Protein AF-A0A147KC72-F1 (afdb_monomer_lite)

InterPro domains:
  IPR043717 Domain of unknown function DUF5658 [PF18902] (7-95)

Structure (mmCIF, N/CA/C/O backbone):
data_AF-A0A147KC72-F1
#
_entry.id   AF-A0A147KC72-F1
#
loop_
_atom_site.group_PDB
_atom_site.id
_atom_site.type_symbol
_atom_site.label_atom_id
_atom_site.label_alt_id
_atom_site.label_comp_id
_atom_site.label_asym_id
_atom_site.label_entity_id
_atom_site.label_seq_id
_atom_site.pdbx_PDB_ins_code
_atom_site.Cartn_x
_atom_site.Cartn_y
_atom_site.Cartn_z
_atom_site.occupancy
_atom_site.B_iso_or_equiv
_atom_site.auth_seq_id
_atom_site.auth_comp_id
_a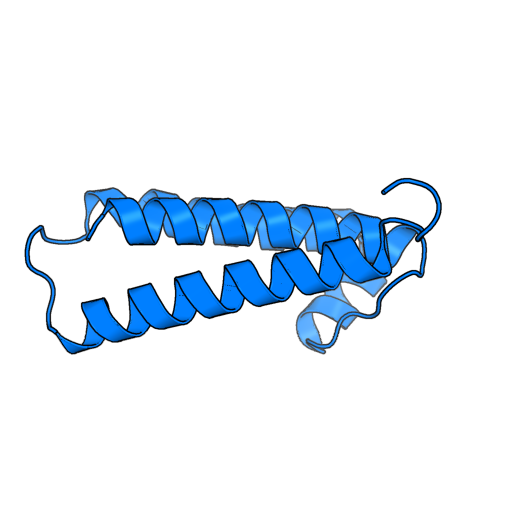tom_site.auth_asym_id
_atom_site.auth_atom_id
_atom_site.pdbx_PDB_model_num
ATOM 1 N N . MET A 1 1 ? -10.007 4.516 16.196 1.00 86.00 1 MET A N 1
ATOM 2 C CA . MET A 1 1 ? -9.159 3.541 15.460 1.00 86.00 1 MET A CA 1
ATOM 3 C C . MET A 1 1 ? -9.628 3.261 14.039 1.00 86.00 1 MET A C 1
ATOM 5 O O . MET A 1 1 ? -8.774 3.163 13.170 1.00 86.00 1 MET A O 1
ATOM 9 N N . LYS A 1 2 ? -10.938 3.189 13.768 1.00 89.94 2 LYS A N 1
ATOM 10 C CA . LYS A 1 2 ? -11.493 2.973 12.417 1.00 89.94 2 LYS A CA 1
ATOM 11 C C . LYS A 1 2 ? -10.897 3.886 11.338 1.00 89.94 2 LYS A C 1
ATOM 13 O O . LYS A 1 2 ? -10.465 3.386 10.310 1.00 89.94 2 LYS A O 1
ATOM 18 N N . GLY A 1 3 ? -10.753 5.186 11.617 1.00 92.44 3 GLY A N 1
ATOM 19 C CA . GLY A 1 3 ? -10.124 6.133 10.683 1.00 92.44 3 GLY A CA 1
ATOM 20 C C . GLY A 1 3 ? -8.697 5.755 10.262 1.00 92.44 3 GLY A C 1
ATOM 21 O O . GLY A 1 3 ? -8.345 5.924 9.104 1.00 92.44 3 GLY A O 1
ATOM 22 N N . CYS A 1 4 ? -7.900 5.157 11.156 1.00 93.88 4 CYS A N 1
ATOM 23 C CA . CYS A 1 4 ? -6.566 4.657 10.810 1.00 93.88 4 CYS A CA 1
ATOM 24 C C . CYS A 1 4 ? -6.645 3.521 9.781 1.00 93.88 4 CYS A C 1
ATOM 26 O O . CYS A 1 4 ? -5.902 3.532 8.812 1.00 93.88 4 CYS A O 1
ATOM 28 N N . PHE A 1 5 ? -7.589 2.589 9.931 1.00 93.88 5 PHE A N 1
ATOM 29 C CA . PHE A 1 5 ? -7.779 1.501 8.966 1.00 93.88 5 PHE A CA 1
ATOM 30 C C . PHE A 1 5 ? -8.375 1.974 7.636 1.00 93.88 5 PHE A C 1
ATOM 32 O O . PHE A 1 5 ? -7.993 1.454 6.592 1.00 93.88 5 PHE A O 1
ATOM 39 N N . VAL A 1 6 ? -9.236 2.998 7.650 1.00 96.19 6 VAL A N 1
ATOM 40 C CA . VAL A 1 6 ? -9.682 3.674 6.418 1.00 96.19 6 VAL A CA 1
ATOM 41 C C . VAL A 1 6 ? -8.488 4.284 5.683 1.00 96.19 6 VAL A C 1
ATOM 43 O O . VAL A 1 6 ? -8.342 4.072 4.482 1.00 96.19 6 VAL A O 1
ATOM 46 N N . LEU A 1 7 ? -7.598 4.980 6.402 1.00 96.50 7 LEU A N 1
AT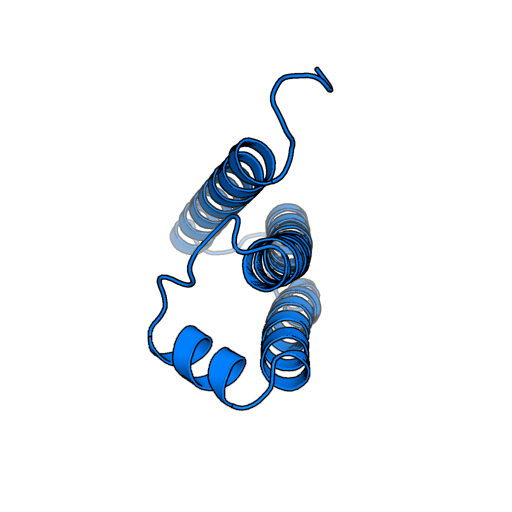OM 47 C CA . LEU A 1 7 ? -6.373 5.534 5.822 1.00 96.50 7 LEU A CA 1
ATOM 48 C C . LEU A 1 7 ? -5.438 4.440 5.298 1.00 96.50 7 LEU A C 1
ATOM 50 O O . LEU A 1 7 ? -4.913 4.594 4.206 1.00 96.50 7 LEU A O 1
ATOM 54 N N . ILE A 1 8 ? -5.266 3.323 6.014 1.00 96.75 8 ILE A N 1
ATOM 55 C CA . ILE A 1 8 ? -4.484 2.174 5.522 1.00 96.75 8 ILE A CA 1
ATOM 56 C C . ILE A 1 8 ? -5.075 1.640 4.215 1.00 96.75 8 ILE A C 1
ATOM 58 O O . ILE A 1 8 ? -4.330 1.435 3.265 1.00 96.75 8 ILE A O 1
ATOM 62 N N . GLY A 1 9 ? -6.395 1.441 4.143 1.00 96.38 9 GLY A N 1
ATOM 63 C CA . GLY A 1 9 ? -7.057 0.974 2.924 1.00 96.38 9 GLY A CA 1
ATOM 64 C C . GLY A 1 9 ? -6.878 1.944 1.754 1.00 96.38 9 GLY A C 1
ATOM 65 O O . GLY A 1 9 ? -6.554 1.518 0.650 1.00 96.38 9 GLY A O 1
ATOM 66 N N . GLY A 1 10 ? -7.012 3.250 2.003 1.00 96.94 10 GLY A N 1
ATOM 67 C CA . GLY A 1 10 ? -6.784 4.288 0.994 1.00 96.94 10 GLY A CA 1
ATOM 68 C C . GLY A 1 10 ? -5.324 4.389 0.541 1.00 96.94 10 GLY A C 1
ATOM 69 O O . GLY A 1 10 ? -5.060 4.503 -0.652 1.00 96.94 10 GLY A O 1
ATOM 70 N N . LEU A 1 11 ? -4.367 4.296 1.466 1.00 97.12 11 LEU A N 1
ATOM 71 C CA . LEU A 1 11 ? -2.943 4.296 1.128 1.00 97.12 11 LEU A CA 1
ATOM 72 C C . LEU A 1 11 ? -2.537 3.016 0.392 1.00 97.12 11 LEU A C 1
ATOM 74 O O . LEU A 1 11 ? -1.741 3.081 -0.532 1.00 97.12 11 LEU A O 1
ATOM 78 N N . ASN A 1 12 ? -3.102 1.863 0.756 1.00 96.69 12 ASN A N 1
ATOM 79 C CA . ASN A 1 12 ? -2.881 0.610 0.039 1.00 96.69 12 ASN A CA 1
ATOM 80 C C . ASN A 1 12 ? -3.455 0.655 -1.388 1.00 96.69 12 ASN A C 1
ATOM 82 O O . ASN A 1 12 ? -2.845 0.125 -2.313 1.00 96.69 12 ASN A O 1
ATOM 86 N N . LEU A 1 13 ? -4.594 1.327 -1.568 1.00 96.06 13 LEU A N 1
ATOM 87 C CA . LEU A 1 13 ? -5.175 1.574 -2.884 1.00 96.06 13 LEU A CA 1
ATOM 88 C C . LEU A 1 13 ? -4.254 2.457 -3.738 1.00 96.06 13 LEU A C 1
ATOM 90 O O . LEU A 1 13 ? -3.969 2.128 -4.889 1.00 96.06 13 LEU A O 1
ATOM 94 N N . LEU A 1 14 ? -3.763 3.558 -3.161 1.00 96.62 14 LEU A N 1
ATOM 95 C CA . LEU A 1 14 ? -2.822 4.464 -3.819 1.00 96.62 14 LEU A CA 1
ATOM 96 C C . LEU A 1 14 ? -1.506 3.758 -4.178 1.00 96.62 14 LEU A C 1
ATOM 98 O O . LEU A 1 14 ? -1.048 3.884 -5.310 1.00 96.62 14 LEU A O 1
ATOM 102 N N . ASP A 1 15 ? -0.942 2.978 -3.254 1.00 95.31 15 ASP A N 1
ATOM 103 C CA . ASP A 1 15 ? 0.231 2.125 -3.480 1.00 95.31 15 ASP A CA 1
ATOM 104 C C . ASP A 1 15 ? 0.046 1.228 -4.707 1.00 95.31 15 ASP A C 1
ATOM 106 O O . ASP A 1 15 ? 0.940 1.136 -5.546 1.00 95.31 15 ASP A O 1
ATOM 110 N N . GLY A 1 16 ? -1.129 0.612 -4.861 1.00 94.75 16 GLY A N 1
ATOM 111 C CA . GLY A 1 16 ? -1.424 -0.238 -6.009 1.00 94.75 16 GLY A CA 1
ATOM 112 C C . GLY A 1 16 ? -1.365 0.499 -7.343 1.00 94.75 16 GLY A C 1
ATOM 113 O O . GLY A 1 16 ? -0.731 0.008 -8.277 1.00 94.75 16 GLY A O 1
ATOM 114 N N . PHE A 1 17 ? -1.958 1.693 -7.419 1.00 95.50 17 PHE A N 1
ATOM 115 C CA . PHE A 1 17 ? -1.898 2.527 -8.622 1.00 95.50 17 PHE A CA 1
ATOM 116 C C . PHE A 1 17 ? -0.488 3.040 -8.908 1.00 95.50 17 PHE A C 1
ATOM 118 O O . PHE A 1 17 ? -0.028 2.943 -10.042 1.00 95.50 17 PHE A O 1
ATOM 125 N N . LEU A 1 18 ? 0.217 3.541 -7.891 1.00 95.69 18 LEU A N 1
ATOM 126 C CA . LEU A 1 18 ? 1.589 4.021 -8.044 1.00 95.69 18 LEU A CA 1
ATOM 127 C C . LEU A 1 18 ? 2.532 2.891 -8.461 1.00 95.69 18 LEU A C 1
ATOM 129 O O . LEU A 1 18 ? 3.372 3.091 -9.333 1.00 95.69 18 LEU A O 1
ATOM 133 N N . THR A 1 19 ? 2.366 1.693 -7.894 1.00 95.44 19 THR A N 1
ATOM 134 C CA . THR A 1 19 ? 3.169 0.537 -8.299 1.00 95.44 19 THR A CA 1
ATOM 135 C C . THR A 1 19 ? 2.897 0.182 -9.758 1.00 95.44 19 THR A C 1
ATOM 137 O O . THR A 1 19 ? 3.832 -0.027 -10.519 1.00 95.44 19 THR A O 1
ATOM 140 N N . PHE A 1 20 ? 1.625 0.141 -10.164 1.00 95.69 20 PHE A N 1
ATOM 141 C CA . PHE A 1 20 ? 1.243 -0.171 -11.540 1.00 95.69 20 PHE A CA 1
ATOM 142 C C . PHE A 1 20 ? 1.834 0.833 -12.541 1.00 95.69 20 PHE A C 1
ATOM 144 O O . PHE A 1 20 ? 2.499 0.423 -13.484 1.00 95.69 20 PHE A O 1
ATOM 151 N N . ILE A 1 21 ? 1.671 2.137 -12.290 1.00 94.88 21 ILE A N 1
ATOM 152 C CA . ILE A 1 21 ? 2.233 3.201 -13.139 1.00 94.88 21 ILE A CA 1
ATOM 153 C C . ILE A 1 21 ? 3.760 3.099 -13.190 1.00 94.88 21 ILE A C 1
ATOM 155 O O . ILE A 1 21 ? 4.346 3.088 -14.267 1.00 94.88 21 ILE A O 1
ATOM 159 N N . GLY A 1 22 ? 4.410 2.968 -12.032 1.00 94.56 22 GLY A N 1
ATOM 160 C CA . GLY A 1 22 ? 5.864 2.893 -11.973 1.00 94.56 22 GLY A CA 1
ATOM 161 C C . GLY A 1 22 ? 6.438 1.657 -12.672 1.00 94.56 22 GLY A C 1
ATOM 162 O O . GLY A 1 22 ? 7.544 1.735 -13.200 1.00 94.56 22 GLY A O 1
ATOM 163 N N . LEU A 1 23 ? 5.729 0.522 -12.665 1.00 95.62 23 LEU A N 1
ATOM 164 C CA . LEU A 1 23 ? 6.151 -0.685 -13.379 1.00 95.62 23 LEU A CA 1
ATOM 165 C C . LEU A 1 23 ? 5.962 -0.541 -14.894 1.00 95.62 23 LEU A C 1
ATOM 167 O O . LEU A 1 23 ? 6.872 -0.893 -15.640 1.00 95.62 23 LEU A O 1
ATOM 171 N N . GLU A 1 24 ? 4.829 0.001 -15.348 1.00 94.94 24 GLU A N 1
ATOM 172 C CA . GLU A 1 24 ? 4.557 0.242 -16.775 1.00 94.94 24 GLU A CA 1
ATOM 173 C C . GLU A 1 24 ? 5.573 1.225 -17.384 1.00 94.94 24 GLU A C 1
ATOM 175 O O . GLU A 1 24 ? 6.072 1.017 -18.490 1.00 94.94 24 GLU A O 1
ATOM 180 N N . GLU A 1 25 ? 5.961 2.256 -16.629 1.00 92.81 25 GLU A N 1
ATOM 181 C CA . GLU A 1 25 ? 6.968 3.244 -17.039 1.00 92.81 25 GLU A CA 1
ATOM 182 C C . GLU A 1 25 ? 8.418 2.793 -16.777 1.00 92.81 25 GLU A C 1
ATOM 184 O O . GLU A 1 25 ? 9.359 3.498 -17.129 1.00 92.81 25 GLU A O 1
ATOM 189 N N . ASN A 1 26 ? 8.627 1.604 -16.196 1.00 92.19 26 ASN A N 1
ATOM 190 C CA . ASN A 1 26 ? 9.939 1.076 -15.788 1.00 92.19 26 ASN A CA 1
ATOM 191 C C . ASN A 1 26 ? 10.712 1.980 -14.801 1.00 92.19 26 ASN A C 1
ATOM 193 O O . ASN A 1 26 ? 11.938 1.902 -14.704 1.00 92.19 26 ASN A O 1
ATOM 197 N N . HIS A 1 27 ? 10.010 2.824 -14.043 1.00 92.31 27 HIS A N 1
ATOM 198 C CA . HIS A 1 27 ? 10.584 3.684 -13.004 1.00 92.31 27 HIS A CA 1
ATOM 199 C C . HIS A 1 27 ? 10.896 2.925 -11.705 1.00 92.31 27 HIS A C 1
ATOM 201 O O . HIS A 1 27 ? 11.760 3.341 -10.935 1.00 92.31 27 HIS A O 1
ATOM 207 N N . ILE A 1 28 ? 10.207 1.809 -11.447 1.00 93.44 28 ILE A N 1
ATOM 208 C CA . ILE A 1 28 ? 10.388 0.989 -10.240 1.00 93.44 28 ILE A CA 1
ATOM 209 C C . ILE A 1 28 ? 10.423 -0.504 -10.588 1.00 93.44 28 ILE A C 1
ATOM 211 O O . ILE A 1 28 ? 10.104 -0.910 -11.702 1.00 93.44 28 ILE A O 1
ATOM 215 N N . THR A 1 29 ? 10.752 -1.344 -9.604 1.00 93.44 29 THR A N 1
ATOM 216 C CA . THR A 1 29 ? 10.623 -2.806 -9.709 1.00 93.44 29 THR A CA 1
ATOM 217 C C . THR A 1 29 ? 9.795 -3.358 -8.553 1.00 93.44 29 THR A C 1
ATOM 219 O O . THR A 1 29 ? 9.782 -2.786 -7.464 1.00 93.44 29 THR A O 1
ATOM 222 N N . GLU A 1 30 ? 9.090 -4.468 -8.784 1.00 94.00 30 GLU A N 1
ATOM 223 C CA . GLU A 1 30 ? 8.288 -5.128 -7.752 1.00 94.00 30 GLU A CA 1
ATOM 224 C C . GLU A 1 30 ? 9.188 -6.020 -6.890 1.00 94.00 30 GLU A C 1
ATOM 226 O O . GLU A 1 30 ? 9.801 -6.977 -7.377 1.00 94.00 30 GLU A O 1
ATOM 231 N N . ALA A 1 31 ? 9.280 -5.684 -5.603 1.00 92.31 31 ALA A N 1
ATOM 232 C CA . ALA A 1 31 ? 10.115 -6.395 -4.642 1.00 92.31 31 ALA A CA 1
ATOM 233 C C . ALA A 1 31 ? 9.463 -7.698 -4.159 1.00 92.31 31 ALA A C 1
ATOM 235 O O . ALA A 1 31 ? 10.167 -8.613 -3.735 1.00 92.31 31 ALA A O 1
ATOM 236 N N . ASN A 1 32 ? 8.131 -7.796 -4.212 1.00 93.75 32 ASN A N 1
ATOM 237 C CA . ASN A 1 32 ? 7.398 -8.995 -3.825 1.00 93.75 32 ASN A CA 1
ATOM 238 C C . ASN A 1 32 ? 7.438 -10.038 -4.963 1.00 93.75 32 ASN A C 1
ATOM 240 O O . ASN A 1 32 ? 6.792 -9.817 -5.989 1.00 93.75 32 ASN A O 1
ATOM 244 N N . PRO A 1 33 ? 8.112 -11.197 -4.794 1.00 95.44 33 PRO A N 1
ATOM 245 C CA . PRO A 1 33 ? 8.263 -12.184 -5.867 1.00 95.44 33 PRO A CA 1
ATOM 246 C C . PRO A 1 33 ? 6.927 -12.684 -6.428 1.00 95.44 33 PRO A C 1
ATOM 248 O O . PRO A 1 33 ? 6.773 -12.790 -7.638 1.00 95.44 33 PRO A O 1
ATOM 251 N N . LEU A 1 34 ? 5.929 -12.901 -5.563 1.00 96.50 34 LEU A N 1
ATOM 252 C CA . LEU A 1 34 ? 4.605 -13.366 -5.982 1.00 96.50 34 LEU A CA 1
ATOM 253 C C . LEU A 1 34 ? 3.890 -12.325 -6.849 1.00 96.50 34 LEU A C 1
ATOM 255 O O . LEU A 1 34 ? 3.280 -12.660 -7.861 1.00 96.50 34 LEU A O 1
ATOM 259 N N . MET A 1 35 ? 3.955 -11.055 -6.448 1.00 96.12 35 MET A N 1
ATOM 260 C CA . MET A 1 35 ? 3.313 -9.974 -7.197 1.00 96.12 35 MET A CA 1
ATOM 261 C C . MET A 1 35 ? 4.068 -9.667 -8.487 1.00 96.12 35 MET A C 1
ATOM 263 O O . MET A 1 35 ? 3.440 -9.357 -9.494 1.00 96.12 35 MET A O 1
ATOM 267 N N . LYS A 1 36 ? 5.394 -9.825 -8.483 1.00 96.62 36 LYS A N 1
ATOM 268 C CA . LYS A 1 36 ? 6.217 -9.745 -9.685 1.00 96.62 36 LYS A CA 1
ATOM 269 C C . LYS A 1 36 ? 5.800 -10.806 -10.702 1.00 96.62 36 LYS A C 1
ATOM 271 O O . LYS A 1 36 ? 5.529 -10.458 -11.845 1.00 96.62 36 LYS A O 1
ATOM 276 N N . ASP A 1 37 ? 5.683 -12.066 -10.289 1.00 97.00 37 ASP A N 1
ATOM 277 C CA . ASP A 1 37 ? 5.245 -13.152 -11.173 1.00 97.00 37 ASP A CA 1
ATOM 278 C C . ASP A 1 37 ? 3.821 -12.910 -11.698 1.00 97.00 37 ASP A C 1
ATOM 280 O O . ASP A 1 37 ? 3.545 -13.112 -12.882 1.00 97.00 37 ASP A O 1
ATOM 284 N N . LEU A 1 38 ? 2.926 -12.401 -10.843 1.00 97.19 38 LEU A N 1
ATOM 285 C CA . LEU A 1 38 ? 1.559 -12.050 -11.228 1.00 97.19 38 LEU A CA 1
ATOM 286 C C . LEU A 1 38 ? 1.516 -10.916 -12.262 1.00 97.19 38 LEU A C 1
ATOM 288 O O . LEU A 1 38 ? 0.755 -11.002 -13.224 1.00 97.19 38 LEU A O 1
ATOM 292 N N . TYR A 1 39 ? 2.337 -9.879 -12.082 1.00 96.88 39 TYR A N 1
ATOM 293 C CA . TYR A 1 39 ? 2.462 -8.766 -13.023 1.00 96.88 39 TYR A CA 1
ATOM 294 C C . TYR A 1 39 ? 3.000 -9.237 -14.376 1.00 96.88 39 TYR A C 1
ATOM 296 O O . TYR A 1 39 ? 2.425 -8.909 -15.411 1.00 96.88 39 TYR A O 1
ATOM 304 N N . MET A 1 40 ? 4.047 -10.069 -14.364 1.00 95.94 40 MET A N 1
ATOM 305 C CA . MET A 1 40 ? 4.628 -10.655 -15.576 1.00 95.94 40 MET A CA 1
ATOM 306 C C . MET A 1 40 ? 3.636 -11.557 -16.321 1.00 95.94 40 MET A C 1
ATOM 308 O O . MET A 1 40 ? 3.687 -11.637 -17.546 1.00 95.94 40 MET A O 1
ATOM 312 N N . PHE A 1 41 ? 2.734 -12.231 -15.602 1.00 97.19 41 PHE A N 1
ATOM 313 C CA . PHE A 1 41 ? 1.663 -13.018 -16.207 1.00 97.19 41 PHE A CA 1
ATOM 314 C C . PHE A 1 41 ? 0.567 -12.133 -16.817 1.00 97.19 41 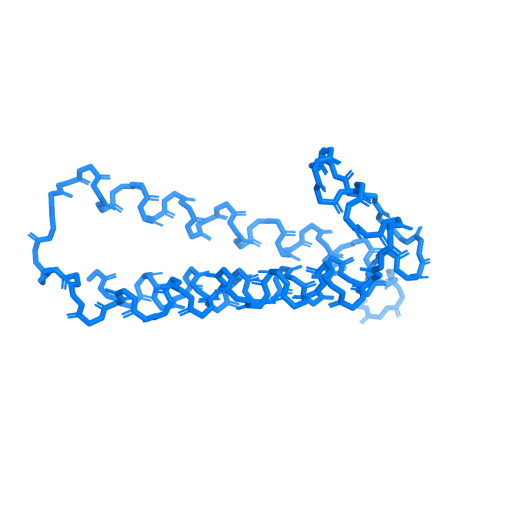PHE A C 1
ATOM 316 O O . PHE A 1 41 ? 0.172 -12.340 -17.965 1.00 97.19 41 PHE A O 1
ATOM 323 N N . ASN A 1 42 ? 0.046 -11.166 -16.055 1.00 96.94 42 ASN A N 1
ATOM 324 C CA . ASN A 1 42 ? -0.959 -10.221 -16.529 1.00 96.94 42 ASN A CA 1
ATOM 325 C C . ASN A 1 42 ? -0.997 -8.947 -15.647 1.00 96.94 42 ASN A C 1
ATOM 327 O O . ASN A 1 42 ? -1.457 -9.016 -14.500 1.00 96.94 42 ASN A O 1
ATOM 331 N N . PRO A 1 43 ? -0.621 -7.766 -16.179 1.00 95.31 43 PRO A N 1
ATOM 332 C CA . PRO A 1 43 ? -0.610 -6.511 -15.418 1.00 95.31 43 PRO A CA 1
ATOM 333 C C . PRO A 1 43 ? -1.978 -6.109 -14.843 1.00 95.31 43 PRO A C 1
ATOM 335 O O . PRO A 1 43 ? -2.066 -5.595 -13.725 1.00 95.31 43 PRO A O 1
ATOM 338 N N . LEU A 1 44 ? -3.073 -6.388 -15.562 1.00 95.50 44 LEU A N 1
ATOM 339 C CA . LEU A 1 44 ? -4.426 -6.090 -15.081 1.00 95.50 44 LEU A CA 1
ATOM 340 C C . LEU A 1 44 ? -4.836 -7.010 -13.929 1.00 95.50 44 LEU A C 1
ATOM 342 O O . LEU A 1 44 ? -5.511 -6.561 -13.006 1.00 95.50 44 LEU A O 1
ATOM 346 N N . LEU A 1 45 ? -4.415 -8.278 -13.945 1.00 95.88 45 LEU A N 1
ATOM 347 C CA . LEU A 1 45 ? -4.658 -9.207 -12.840 1.00 95.88 45 LEU A CA 1
ATOM 348 C C . LEU A 1 45 ? -3.878 -8.798 -11.586 1.00 95.88 45 LEU A C 1
ATOM 350 O O . LEU A 1 45 ? -4.421 -8.855 -10.483 1.00 95.88 45 LEU A O 1
ATOM 354 N N . PHE A 1 46 ? -2.636 -8.340 -11.752 1.00 96.75 46 PHE A N 1
ATOM 355 C CA . PHE A 1 46 ? -1.855 -7.739 -10.672 1.00 96.75 46 PHE A CA 1
ATOM 356 C C . PHE A 1 46 ? -2.592 -6.555 -10.036 1.00 96.75 46 PHE A C 1
ATOM 358 O O . PHE A 1 46 ? -2.773 -6.526 -8.814 1.00 96.75 46 PHE A O 1
ATOM 365 N N . LEU A 1 47 ? -3.079 -5.618 -10.857 1.00 95.81 47 LEU A N 1
ATOM 366 C CA . LEU A 1 47 ? -3.814 -4.456 -10.368 1.00 95.81 47 LEU A CA 1
ATOM 367 C C . LEU A 1 47 ? -5.117 -4.885 -9.684 1.00 95.81 47 LEU A C 1
ATOM 369 O O . LEU A 1 47 ? -5.370 -4.483 -8.553 1.00 95.81 47 LEU A O 1
ATOM 373 N N . ALA A 1 48 ? -5.907 -5.761 -10.309 1.00 96.75 48 ALA A N 1
ATOM 374 C CA . ALA A 1 48 ? -7.150 -6.279 -9.739 1.00 96.75 48 ALA A CA 1
ATOM 375 C C . ALA A 1 48 ? -6.929 -6.970 -8.382 1.00 96.75 48 ALA A C 1
ATOM 377 O O . ALA A 1 48 ? -7.724 -6.783 -7.457 1.00 96.75 48 ALA A O 1
ATOM 378 N N . CYS A 1 49 ? -5.833 -7.720 -8.231 1.00 96.38 49 CYS A N 1
ATOM 379 C CA . CYS A 1 49 ? -5.441 -8.336 -6.967 1.00 96.38 49 CYS A CA 1
ATOM 380 C C . CYS A 1 49 ? -5.159 -7.275 -5.892 1.00 96.38 49 CYS A C 1
ATOM 382 O O . CYS A 1 49 ? -5.749 -7.332 -4.810 1.00 96.38 49 CYS A O 1
ATOM 384 N N . LYS A 1 50 ? -4.340 -6.256 -6.200 1.00 94.94 50 LYS A N 1
ATOM 385 C CA . LYS A 1 50 ? -4.068 -5.145 -5.270 1.00 94.94 50 LYS A CA 1
ATOM 386 C C . LYS A 1 50 ? -5.349 -4.399 -4.879 1.00 94.94 50 LYS A C 1
ATOM 388 O O . LYS A 1 50 ? -5.596 -4.217 -3.690 1.00 94.94 50 LYS A O 1
ATOM 393 N N . LEU A 1 51 ? -6.200 -4.056 -5.849 1.00 95.50 51 LEU A N 1
ATOM 394 C CA . LEU A 1 51 ? -7.488 -3.395 -5.602 1.00 95.50 51 LEU A CA 1
ATOM 395 C C . LEU A 1 51 ? -8.386 -4.232 -4.684 1.00 95.50 51 LEU A C 1
ATOM 397 O O . LEU A 1 51 ? -8.986 -3.703 -3.750 1.00 95.50 51 LEU A O 1
ATOM 401 N N . THR A 1 52 ? -8.446 -5.545 -4.912 1.00 96.75 52 THR A N 1
ATOM 402 C CA . THR A 1 52 ? -9.227 -6.464 -4.076 1.00 96.75 52 THR A CA 1
ATOM 403 C C . THR A 1 52 ? -8.717 -6.471 -2.637 1.00 96.75 52 THR A C 1
ATOM 405 O O . THR A 1 52 ? -9.521 -6.400 -1.711 1.00 96.75 52 THR A O 1
ATOM 408 N N . LEU A 1 53 ? -7.398 -6.487 -2.420 1.00 93.88 53 LEU A N 1
ATOM 409 C CA . LEU A 1 53 ? -6.817 -6.399 -1.077 1.00 93.88 53 LEU A CA 1
ATOM 410 C C . LEU A 1 53 ? -7.182 -5.081 -0.382 1.00 93.88 53 LEU A C 1
ATOM 412 O O . LEU A 1 53 ? -7.590 -5.103 0.782 1.00 93.88 53 LEU A O 1
ATOM 416 N N . SER A 1 54 ? -7.121 -3.950 -1.091 1.00 94.94 54 SER A N 1
ATOM 417 C CA . SER A 1 54 ? -7.528 -2.650 -0.543 1.00 94.94 54 SER A CA 1
ATOM 418 C C . SER A 1 54 ? -9.009 -2.637 -0.156 1.00 94.94 54 SER A C 1
ATOM 420 O O . SER A 1 54 ? -9.368 -2.194 0.937 1.00 94.94 54 SER A O 1
ATOM 422 N N . LEU A 1 55 ? -9.875 -3.182 -1.016 1.00 94.94 55 LEU A N 1
ATOM 423 C CA . LEU A 1 55 ? -11.307 -3.317 -0.750 1.00 94.94 55 LEU A CA 1
ATOM 424 C C . LEU A 1 55 ? -11.586 -4.239 0.439 1.00 94.94 55 LEU A C 1
ATOM 426 O O . LEU A 1 55 ? -12.438 -3.909 1.260 1.00 94.94 55 LEU A O 1
ATOM 430 N N . CYS A 1 56 ? -10.845 -5.338 0.592 1.00 96.06 56 CYS A N 1
ATOM 431 C CA . CYS A 1 56 ? -10.936 -6.206 1.763 1.00 96.06 56 CYS A CA 1
ATOM 432 C C . CYS A 1 56 ? -10.596 -5.450 3.055 1.00 96.06 56 CYS A C 1
ATOM 434 O O . CYS A 1 56 ? -11.324 -5.580 4.039 1.00 96.06 56 CYS A O 1
ATOM 436 N N . ILE A 1 57 ? -9.545 -4.616 3.060 1.00 93.94 57 ILE A N 1
ATOM 437 C CA . ILE A 1 57 ? -9.196 -3.784 4.226 1.00 93.94 57 ILE A CA 1
ATOM 438 C C . ILE A 1 57 ? -10.337 -2.818 4.558 1.00 93.94 57 ILE A C 1
ATOM 440 O O . ILE A 1 57 ? -10.712 -2.683 5.721 1.00 93.94 57 ILE A O 1
ATOM 444 N N . LEU A 1 58 ? -10.921 -2.164 3.554 1.00 94.81 58 LEU A N 1
ATOM 445 C CA . LEU A 1 58 ? -12.039 -1.244 3.765 1.00 94.81 58 LEU A CA 1
ATOM 446 C C . LEU A 1 58 ? -13.302 -1.974 4.245 1.00 94.81 58 LEU A C 1
ATOM 448 O O . LEU A 1 58 ? -13.988 -1.488 5.143 1.00 94.81 58 LEU A O 1
ATOM 452 N N . ALA A 1 59 ? -13.570 -3.165 3.711 1.00 96.06 59 ALA A N 1
ATOM 453 C CA . ALA A 1 59 ? -14.712 -3.990 4.083 1.00 96.06 59 ALA A CA 1
ATOM 454 C C . ALA A 1 59 ? -14.644 -4.475 5.537 1.00 96.06 59 ALA A C 1
ATOM 456 O O . ALA A 1 59 ? -15.690 -4.634 6.162 1.00 96.06 59 ALA A O 1
ATOM 457 N N . ILE A 1 60 ? -13.447 -4.671 6.107 1.00 94.38 60 ILE A N 1
ATOM 458 C CA . ILE A 1 60 ? -13.315 -5.076 7.515 1.00 94.38 60 ILE A CA 1
ATOM 459 C C . ILE A 1 60 ? -13.477 -3.912 8.506 1.00 94.38 60 ILE A C 1
ATOM 461 O O . ILE A 1 60 ? -13.752 -4.161 9.679 1.00 94.38 60 ILE A O 1
ATOM 465 N N . VAL A 1 61 ? -13.350 -2.647 8.074 1.00 94.44 61 VAL A N 1
ATOM 466 C CA . VAL A 1 61 ? -13.401 -1.460 8.960 1.00 94.44 61 VAL A CA 1
ATOM 467 C C . VAL A 1 61 ? -14.645 -1.411 9.860 1.00 94.44 61 VAL A C 1
ATOM 469 O O . VAL A 1 61 ? -14.482 -1.137 11.055 1.00 94.44 61 VAL A O 1
ATOM 472 N N . PRO A 1 62 ? -15.876 -1.669 9.369 1.00 94.75 62 PRO A N 1
ATOM 473 C CA . PRO A 1 62 ? -17.076 -1.618 10.205 1.00 94.75 62 PRO A CA 1
ATOM 474 C C . PRO A 1 62 ? -17.052 -2.627 11.358 1.00 94.75 62 PRO A C 1
ATOM 476 O O . PRO A 1 62 ? -17.645 -2.370 12.404 1.00 94.75 62 PRO A O 1
ATOM 479 N N . PHE A 1 63 ? -16.332 -3.740 11.187 1.00 93.56 63 PHE A N 1
ATOM 480 C CA . PHE A 1 63 ? -16.221 -4.822 12.166 1.00 93.56 63 PHE A CA 1
ATOM 481 C C . PHE A 1 63 ? -15.123 -4.579 13.212 1.00 93.56 63 PHE A C 1
ATOM 483 O O . PHE A 1 63 ? -14.993 -5.349 14.165 1.00 93.56 63 PHE A O 1
ATOM 490 N N . ILE A 1 64 ? -14.330 -3.512 13.071 1.00 90.75 64 ILE A N 1
ATOM 491 C CA . ILE A 1 64 ? -13.302 -3.159 14.051 1.00 90.75 64 ILE A CA 1
ATOM 492 C C . ILE A 1 64 ? -13.984 -2.549 15.286 1.00 90.75 64 ILE A C 1
ATOM 494 O O . ILE A 1 64 ? -14.700 -1.551 15.152 1.00 90.75 64 ILE A O 1
ATOM 498 N N . PRO A 1 65 ? -13.757 -3.092 16.497 1.00 91.50 65 PRO A N 1
ATOM 499 C CA . PRO A 1 65 ? -14.327 -2.531 17.718 1.00 91.50 65 PRO A CA 1
ATOM 500 C C . PRO A 1 65 ? -13.794 -1.114 17.971 1.00 91.50 65 PRO A C 1
ATOM 502 O O . PRO A 1 65 ? -12.670 -0.790 17.587 1.00 91.50 65 PRO A O 1
ATOM 505 N N . GLU A 1 66 ? -14.574 -0.272 18.656 1.00 87.88 66 GLU A N 1
ATOM 506 C CA . GLU A 1 66 ? -14.168 1.111 18.975 1.00 87.88 66 GLU A CA 1
ATOM 507 C C . GLU A 1 66 ? -12.864 1.166 19.790 1.00 87.88 66 GLU A C 1
ATOM 509 O O . GLU A 1 66 ? -11.987 1.994 19.524 1.00 87.88 66 GLU A O 1
ATOM 514 N N . SER A 1 67 ? -12.699 0.203 20.704 1.00 90.44 67 SER A N 1
ATOM 515 C CA . SER A 1 67 ? -11.535 0.052 21.585 1.00 90.44 67 SER A CA 1
ATOM 516 C C . SER A 1 67 ? -10.817 -1.280 21.328 1.00 90.44 67 SER A C 1
ATOM 518 O O . SER A 1 67 ? -10.969 -2.227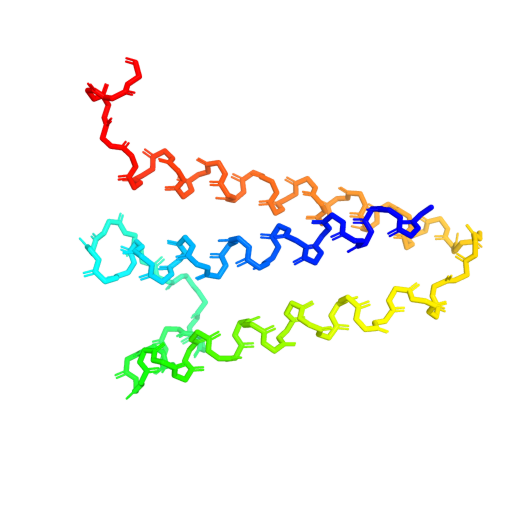 22.104 1.00 90.44 67 SER A O 1
ATOM 520 N N . PRO A 1 68 ? -10.047 -1.408 20.232 1.00 90.06 68 PRO A N 1
ATOM 521 C CA . PRO A 1 68 ? -9.303 -2.627 19.945 1.00 90.06 68 PRO A CA 1
ATOM 522 C C . PRO A 1 68 ? -8.109 -2.777 20.899 1.00 90.06 68 PRO A C 1
ATOM 524 O O . PRO A 1 68 ? -7.633 -1.807 21.496 1.00 90.06 68 PRO A O 1
ATOM 527 N N . ARG A 1 69 ? -7.583 -4.003 21.015 1.00 94.06 69 ARG A N 1
ATOM 528 C CA . ARG A 1 69 ? -6.396 -4.308 21.836 1.00 94.06 69 ARG A CA 1
ATOM 529 C C . ARG A 1 69 ? -5.227 -3.384 21.469 1.00 94.06 69 ARG A C 1
ATOM 531 O O . ARG A 1 69 ? -5.031 -3.095 20.291 1.00 94.06 69 ARG A O 1
ATOM 538 N N . LEU A 1 70 ? -4.416 -2.984 22.453 1.00 93.88 70 LEU A N 1
ATOM 539 C CA . LEU A 1 70 ? -3.273 -2.075 22.252 1.00 93.88 70 LEU A CA 1
ATOM 540 C C . LEU A 1 70 ? -2.356 -2.512 21.101 1.00 93.88 70 LEU A C 1
ATOM 542 O O . LEU A 1 70 ? -1.983 -1.686 20.274 1.00 93.88 70 LEU A O 1
ATOM 546 N N . LEU A 1 71 ? -2.072 -3.813 20.985 1.00 95.00 71 LEU A N 1
ATOM 547 C CA . LEU A 1 71 ? -1.281 -4.364 19.881 1.00 95.00 71 LEU A CA 1
ATOM 548 C C . LEU A 1 71 ? -1.859 -4.005 18.502 1.00 95.00 71 LEU A C 1
ATOM 550 O O . LEU A 1 71 ? -1.125 -3.554 17.632 1.00 95.00 71 LEU A O 1
ATOM 554 N N . VAL A 1 72 ? -3.176 -4.139 18.314 1.00 93.19 72 VAL A N 1
ATOM 555 C CA . VAL A 1 72 ? -3.858 -3.791 17.053 1.00 93.19 72 VAL A CA 1
ATOM 556 C C . VAL A 1 72 ? -3.748 -2.293 16.776 1.00 93.19 72 VAL A C 1
ATOM 558 O O . VAL A 1 72 ? -3.603 -1.883 15.628 1.00 93.19 72 VAL A O 1
ATOM 561 N N . GLN A 1 73 ? -3.776 -1.465 17.823 1.00 93.75 73 GLN A N 1
ATOM 562 C CA . GLN A 1 73 ? -3.600 -0.023 17.678 1.00 93.75 73 GLN A CA 1
ATOM 563 C C . GLN A 1 73 ? -2.191 0.342 17.211 1.00 93.75 73 GLN A C 1
ATOM 565 O O . GLN A 1 73 ? -2.047 1.157 16.300 1.00 93.75 73 GLN A O 1
ATOM 570 N N . TYR A 1 74 ? -1.165 -0.261 17.815 1.00 96.00 74 TYR A N 1
ATOM 571 C CA . TYR A 1 74 ? 0.226 -0.032 17.430 1.00 96.00 74 TYR A CA 1
ATOM 572 C C . TYR A 1 74 ? 0.521 -0.557 16.029 1.00 96.00 74 TYR A C 1
ATOM 574 O O . TYR A 1 74 ? 1.079 0.184 15.224 1.00 96.00 74 TYR A O 1
ATOM 582 N N . LEU A 1 75 ? 0.083 -1.780 15.714 1.00 95.38 75 LEU A N 1
ATOM 583 C CA . LEU A 1 75 ? 0.236 -2.355 14.379 1.00 95.38 75 LEU A CA 1
ATOM 584 C C . LEU A 1 75 ? -0.464 -1.497 13.327 1.00 95.38 75 LEU A C 1
ATOM 586 O O . LEU A 1 75 ? 0.165 -1.147 12.340 1.00 95.38 75 LEU A O 1
ATOM 590 N N . GLY A 1 76 ? -1.706 -1.063 13.564 1.00 95.12 76 GLY A N 1
ATOM 591 C CA . GLY A 1 76 ? -2.415 -0.184 12.630 1.00 95.12 76 GLY A CA 1
ATOM 592 C C . GLY A 1 76 ? -1.661 1.122 12.363 1.00 95.12 76 GLY A C 1
ATOM 593 O O . GLY A 1 76 ? -1.431 1.485 11.213 1.00 95.12 76 GLY A O 1
ATOM 594 N N . LYS A 1 77 ? -1.196 1.810 13.414 1.00 95.62 77 LYS A N 1
ATOM 595 C CA . LYS A 1 77 ? -0.421 3.054 13.258 1.00 95.62 77 LYS A CA 1
ATOM 596 C C . LYS A 1 77 ? 0.903 2.828 12.525 1.00 95.62 77 LYS A C 1
ATOM 598 O O . LYS A 1 77 ? 1.255 3.631 11.666 1.00 95.62 77 LYS A O 1
ATOM 603 N N . PHE A 1 78 ? 1.612 1.746 12.844 1.00 97.06 78 PHE A N 1
ATOM 604 C CA . PHE A 1 78 ? 2.851 1.373 12.166 1.00 97.06 78 PHE A CA 1
ATOM 605 C C . PHE A 1 78 ? 2.606 1.072 10.684 1.00 97.06 78 PHE A C 1
ATOM 607 O O . PHE A 1 78 ? 3.276 1.640 9.829 1.00 97.06 78 PHE A O 1
ATOM 614 N N . THR A 1 79 ? 1.602 0.250 10.370 1.00 95.75 79 THR A N 1
ATOM 615 C CA . THR A 1 79 ? 1.207 -0.078 8.995 1.00 95.75 79 THR A CA 1
ATOM 616 C C . THR A 1 79 ? 0.829 1.175 8.211 1.00 95.75 79 THR A C 1
ATOM 618 O O . THR A 1 79 ? 1.278 1.341 7.084 1.00 95.75 79 THR A O 1
ATOM 621 N N . MET A 1 80 ? 0.067 2.094 8.808 1.00 96.69 80 MET A N 1
ATOM 622 C CA . MET A 1 80 ? -0.278 3.374 8.186 1.00 96.69 80 MET A CA 1
ATOM 623 C C . MET A 1 80 ? 0.969 4.207 7.856 1.00 96.69 80 MET A C 1
ATOM 625 O O . MET A 1 80 ? 1.091 4.710 6.742 1.00 96.69 80 MET A O 1
ATOM 629 N N . ALA A 1 81 ? 1.907 4.329 8.800 1.00 97.00 81 ALA A N 1
ATOM 630 C CA . ALA A 1 81 ? 3.160 5.049 8.581 1.00 97.00 81 ALA A CA 1
ATOM 631 C C . ALA A 1 81 ? 4.031 4.390 7.498 1.00 97.00 81 ALA A C 1
ATOM 633 O O . ALA A 1 81 ? 4.582 5.089 6.652 1.00 97.00 81 ALA A O 1
ATOM 634 N N . ALA A 1 82 ? 4.111 3.057 7.486 1.00 96.44 82 ALA A N 1
ATOM 635 C CA . ALA A 1 82 ? 4.843 2.306 6.473 1.00 96.44 82 ALA A CA 1
ATOM 636 C C . ALA A 1 82 ? 4.252 2.514 5.070 1.00 96.44 82 ALA A C 1
ATOM 638 O O . ALA A 1 82 ? 4.992 2.817 4.139 1.00 96.44 82 ALA A O 1
ATOM 639 N N . TYR A 1 83 ? 2.925 2.433 4.923 1.00 94.88 83 TYR A N 1
ATOM 640 C CA . TYR A 1 83 ? 2.261 2.695 3.643 1.00 94.88 83 TYR A CA 1
ATOM 641 C C . TYR A 1 83 ? 2.460 4.130 3.160 1.00 94.88 83 TYR A C 1
ATOM 643 O O . TYR A 1 83 ? 2.707 4.346 1.976 1.00 94.88 83 TYR A O 1
ATOM 651 N N . LEU A 1 84 ? 2.388 5.110 4.065 1.00 96.38 84 LEU A N 1
ATOM 652 C CA . LEU A 1 84 ? 2.658 6.501 3.717 1.00 96.38 84 LEU A CA 1
ATOM 653 C C . LEU A 1 84 ? 4.096 6.673 3.212 1.00 96.38 84 LEU A C 1
ATOM 655 O O . LEU A 1 84 ? 4.308 7.288 2.172 1.00 96.38 84 LEU A O 1
ATOM 659 N N . PHE A 1 85 ? 5.072 6.097 3.916 1.00 96.19 85 PHE A N 1
ATOM 660 C CA . PHE A 1 85 ? 6.476 6.131 3.512 1.00 96.19 85 PHE A CA 1
ATOM 661 C C . PHE A 1 85 ? 6.699 5.501 2.129 1.00 96.19 85 PHE A C 1
ATOM 663 O O . PHE A 1 85 ? 7.365 6.099 1.289 1.00 96.19 85 PHE A O 1
ATOM 670 N N . ILE A 1 86 ? 6.096 4.340 1.866 1.00 94.25 86 ILE A N 1
ATOM 671 C CA . ILE A 1 86 ? 6.188 3.658 0.567 1.00 94.25 86 ILE A CA 1
ATOM 672 C C . ILE A 1 86 ? 5.563 4.509 -0.547 1.00 94.25 86 ILE A C 1
ATOM 674 O O . ILE A 1 86 ? 6.186 4.696 -1.588 1.00 94.25 86 ILE A O 1
ATOM 678 N N . CYS A 1 87 ? 4.386 5.103 -0.325 1.00 94.88 87 CYS A N 1
ATOM 679 C CA . CYS A 1 87 ? 3.767 5.995 -1.312 1.00 94.88 87 CYS A CA 1
ATOM 680 C C . CYS A 1 87 ? 4.661 7.200 -1.639 1.00 94.88 87 CYS A C 1
ATOM 682 O O . CYS A 1 87 ? 4.794 7.568 -2.804 1.00 94.88 87 CYS A O 1
ATOM 684 N N . LEU A 1 88 ? 5.304 7.799 -0.631 1.00 94.75 88 LEU A N 1
ATOM 685 C CA . LEU A 1 88 ? 6.256 8.892 -0.843 1.00 94.75 88 LEU A CA 1
ATOM 686 C C . LEU A 1 88 ? 7.483 8.435 -1.642 1.00 94.75 88 LEU A C 1
ATOM 688 O O . LEU A 1 88 ? 7.947 9.172 -2.507 1.00 94.75 88 LEU A O 1
ATOM 692 N N . LEU A 1 89 ? 7.978 7.220 -1.394 1.00 92.69 89 LEU A N 1
ATOM 693 C CA . LEU A 1 89 ? 9.078 6.635 -2.159 1.00 92.69 89 LEU A CA 1
ATOM 694 C C . LEU A 1 89 ? 8.695 6.422 -3.630 1.00 92.69 89 LEU A C 1
ATOM 696 O O . LEU A 1 89 ? 9.461 6.793 -4.515 1.00 92.69 89 LEU A O 1
ATOM 700 N N . HIS A 1 90 ? 7.494 5.900 -3.898 1.00 92.31 90 HIS A N 1
ATOM 701 C CA . HIS A 1 90 ? 6.980 5.781 -5.263 1.00 92.31 90 HIS A CA 1
ATOM 702 C C . HIS A 1 90 ? 6.893 7.140 -5.955 1.00 92.31 90 HIS A C 1
ATOM 704 O O . HIS A 1 90 ? 7.359 7.275 -7.081 1.00 92.31 90 HIS A O 1
ATOM 710 N N . LEU A 1 91 ? 6.337 8.153 -5.285 1.00 91.56 91 LEU A N 1
ATOM 711 C CA . LEU A 1 91 ? 6.251 9.502 -5.844 1.00 91.56 91 LEU A CA 1
ATOM 712 C C . LEU A 1 91 ? 7.638 10.082 -6.147 1.00 91.56 91 LEU A C 1
ATOM 714 O O . LEU A 1 91 ? 7.813 10.675 -7.203 1.00 91.56 91 LEU A O 1
ATOM 718 N N . ALA A 1 92 ? 8.625 9.868 -5.274 1.00 91.25 92 ALA A N 1
ATOM 719 C CA . ALA A 1 92 ? 9.994 10.340 -5.483 1.00 91.25 92 ALA A CA 1
ATOM 720 C C . ALA A 1 92 ? 10.695 9.690 -6.690 1.00 91.25 92 ALA A C 1
ATOM 722 O O . ALA A 1 92 ? 11.606 10.290 -7.256 1.00 91.25 92 ALA A O 1
ATOM 723 N N . TRP A 1 93 ? 10.299 8.474 -7.075 1.00 89.00 93 TRP A N 1
ATOM 724 C CA . TRP A 1 93 ? 10.837 7.784 -8.250 1.00 89.00 93 TRP A CA 1
ATOM 725 C C . TRP A 1 93 ? 10.045 8.053 -9.531 1.00 89.00 93 TRP A C 1
ATOM 727 O O . TRP A 1 93 ? 10.645 8.144 -10.597 1.00 89.00 93 TRP A O 1
ATOM 737 N N . ILE A 1 94 ? 8.719 8.182 -9.436 1.00 89.88 94 ILE A N 1
ATOM 738 C CA . ILE A 1 94 ? 7.831 8.378 -10.591 1.00 89.88 94 ILE A CA 1
ATOM 739 C C . ILE A 1 94 ? 7.808 9.843 -11.037 1.00 89.88 94 ILE A C 1
ATOM 741 O O . ILE A 1 94 ? 7.780 10.115 -12.233 1.00 89.88 94 ILE A O 1
ATOM 745 N N . VAL A 1 95 ? 7.805 10.800 -10.101 1.00 87.25 95 VAL A N 1
ATOM 746 C CA . VAL A 1 95 ? 7.738 12.231 -10.427 1.00 87.25 95 VAL A CA 1
ATOM 747 C C . VAL A 1 95 ? 9.150 12.754 -10.717 1.00 87.25 95 VAL A C 1
ATOM 749 O O . VAL A 1 95 ? 9.987 12.771 -9.813 1.00 87.25 95 VAL A O 1
ATOM 752 N N . PRO A 1 96 ? 9.443 13.224 -11.946 1.00 69.81 96 PRO A N 1
ATOM 753 C CA . PRO A 1 96 ? 10.754 13.765 -12.279 1.00 69.81 96 PRO A CA 1
ATOM 754 C C . PRO A 1 96 ? 11.070 15.031 -11.463 1.00 69.81 96 PRO A C 1
ATOM 756 O O . PRO A 1 96 ? 10.176 15.850 -11.235 1.00 69.81 96 PRO A O 1
ATOM 759 N N . PRO A 1 97 ? 12.344 15.281 -11.112 1.00 64.06 97 PRO A N 1
ATOM 760 C CA . PRO A 1 97 ? 12.748 16.408 -10.263 1.00 64.06 97 PRO A CA 1
ATOM 761 C C . PRO A 1 97 ? 12.492 17.810 -10.849 1.00 64.06 97 PRO A C 1
ATOM 763 O O . PRO A 1 97 ? 12.707 18.794 -10.156 1.00 64.06 97 PRO A O 1
ATOM 766 N N . PHE A 1 98 ? 12.033 17.931 -12.099 1.00 57.75 98 PHE A N 1
ATOM 767 C CA . PHE A 1 98 ? 11.748 19.217 -12.756 1.00 57.75 98 PHE A CA 1
ATOM 768 C C . PHE A 1 98 ? 10.291 19.703 -12.598 1.00 57.75 98 PHE A C 1
ATOM 770 O O . PHE A 1 98 ? 9.927 20.721 -13.183 1.00 57.75 98 PHE A O 1
ATOM 777 N N . LEU A 1 99 ? 9.452 18.976 -11.851 1.00 54.97 99 LEU A N 1
ATOM 778 C CA . LEU A 1 99 ? 8.032 19.290 -11.608 1.00 54.97 99 LEU A CA 1
ATOM 779 C C . LEU A 1 99 ? 7.727 19.727 -10.156 1.00 54.97 99 LEU A C 1
ATOM 781 O O . LEU A 1 99 ? 6.553 19.825 -9.794 1.00 54.97 99 LEU A O 1
ATOM 785 N N . ILE A 1 100 ? 8.757 20.000 -9.343 1.00 51.16 100 ILE A N 1
ATOM 786 C CA . ILE A 1 100 ? 8.657 20.523 -7.964 1.00 51.16 100 ILE A CA 1
ATOM 787 C C . ILE A 1 100 ? 9.397 21.856 -7.866 1.00 51.16 100 ILE A C 1
ATOM 789 O O . ILE A 1 100 ? 10.527 21.934 -8.398 1.00 51.16 100 ILE A O 1
#

Sequence (100 aa):
MKGCFVLIGGLNLLDGFLTFIGLEENHITEANPLMKDLYMFNPLLFLACKLTLSLCILAIVPFIPESPRLLVQYLGKFTMAAYLFICLLHLAWIVPPFLI

Foldseek 3Di:
DLVLLLLLLVLLLLLLVLVLLCVVVVLDADPDPVLNVVCVVPSVSSSVVSNVVSVVSNVCSVVDDPDDDPVVVVVSVVSSVVSVVSSVVSCVRNPDPVPD

Organism: NCBI:txid1150625

pLDDT: mean 92.78, std 8.09, range [51.16, 97.19]

Secondary structure (DSS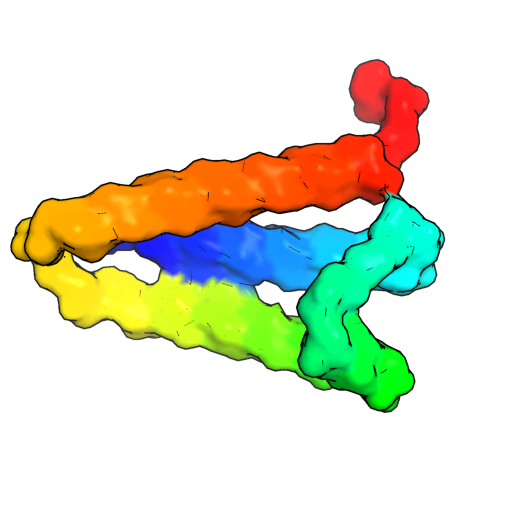P, 8-state):
-HHHHHHHHHHHHHHHHHHHHHHHTTS-----HHHHHHHHH-HHHHHHHHHHHHHHHHHHGGGS-SS--HHHHHHHHHHHHHHHHHHHHHHHHHS-GGG-

Radius of gyration: 15.04 Å; chains: 1; bounding box: 30×34×39 Å

=== Feature glossary ===
A reading guide for the features in this record.

Start from the sequence.

  · This is the polypeptide sequence — one letter per residue, N-terminus first. Length ranges from a few dozen residues for small domains to over a thousand for large multi-domain proteins.

Fold it, and you get atomic coordinates and the backbone conformation that goes with them.

  · Structure coordinates are given as an mmCIF _atom_site loop: one row per atom with element, residue name, chain id, sequence number, and x/y/z position in Å. Only the four main-chain atoms per residue are included here; side chains are omitted to keep the record compact.

  · Backbone dihedral angles. Every residue except chain termini has a φ (preceding-C → N → Cα → C) and a ψ (N → Cα → C → next-N). They are reported in degrees following the IUPAC sign convention. Secondary structure is essentially a statement about which (φ, ψ) basin each residue occupies.

  · The SS8 string is DSSP's per-residue secondary-structure call. α-helix (H) means an i→i+4 H-bond ladder; β-strand (E) means the residue participates in a β-sheet; 3₁₀ (G) and π (I) are tighter and wider helices; T/S are turns/bends; '-' is loop.

  · SS3 is a coarse helix/strand/coil call (letters a/b/c) made by the P-SEA algorithm from inter-Cα distances and dihedrals. It is less detailed than DSSP but needs only Cα positions.

Summarize the fold with a handful of shape descriptors and a per-residue structural alphabet.

  · Radius of gyration (Rg) is the root-mean-square distance of Cα atoms from their centroid — a single number for overall size and compactness. A globular domain of N residues has Rg ≈ 2.2·N^0.38 Å; an extended or disordered chain has a much larger Rg. The Cα contac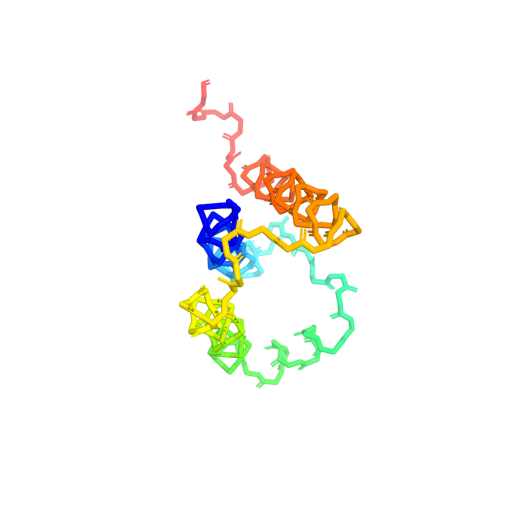t count is the number of residue pairs whose Cα atoms are within 8 Å and are more than four positions apart in sequence — a standard proxy for tertiary packing density. The bounding box is the smallest axis-aligned box enclosing all Cα atoms.

  · The Foldseek 3Di string encodes local tertiary geometry as a 20-letter alphabet — one character per residue — derived from the relative positions of nearby Cα atoms. Unlike the amino-acid sequence, 3Di is a direct function of the 3D structure, so two proteins with the same fold have similar 3Di strings even at low sequence identity.

  · Solvent-accessible surface area (SASA) is the area in Å² traced out by the centre of a 1.4 Å probe sphere (a water molecule) rolled over the protein's van der Waals surface (Shrake–Rupley / Lee–Richards construction). Buried residues have near-zero SASA; fully exposed residues can exceed 200 Å². The total SASA scales roughly with the number of surface residues.

Ask how reliable the model is.

  · pLDDT (predicted Local Distance Difference Test) is AlphaFold's per-residue confidence score, ranging from 0 to 100. Values above 90 indicate high confidence (typically well-packed cores); 70–90 is confident; 50–70 low confidence; below 50 usually means the region is disordered or the prediction is unreliable there. AlphaFold stores pLDDT in the mmCIF B-factor column.

  · B-factor (Debye–Waller factor) reflects atomic displacement in the crystal lattice. It is an experimental observable (units Å²), not a prediction; low values mean the atom is pinned down, high values mean it moves or is heterogeneous across the crystal.

  · Predicted Aligned Error (PAE) is an AlphaFold confidence matrix: entry (i, j) is the expected error in the position of residue j, in ångströms, when the prediction is superimposed on the true structure at residue i. Low PAE within a block of residues means that block is internally rigid and well-predicted; high PAE between two blocks means their relative placement is uncertain even if each block individually is confident.

Place it in context: what it resembles, what it is annotated as, and how it looks.

  · Nearest PDB neighbors are the top structural matches found by Foldseek when searching this structure against the entire Protein Data Bank. Each hit reports a TM-score (0 to 1; >0.5 almost always implies the same fold) and an E-value. These are *structural* homologs — they may share no detectable sequence similarity.

  · Functional annotations link the protein to curated databases. InterPro entries identify conserved domains and families by matching the sequence against member-database signatures (Pfam, PROSITE, CDD, …). Gene Ontology (GO) terms describe molecular function, biological process, and cellular component in a controlled vocabulary. CATH places the structure in a hierarchical fold classification (Class/Architecture/Topology/Homologous-superfamily). The organism is the source species.

  · Three diagnostic plots accompany the record. The Cα contact map visualizes the tertiary structure as a 2D adjacency matrix (8 Å cutoff, sequence-local contacts suppressed). The Ramachandran plot shows the distribution of backbone (φ, ψ) torsions, with points in the α and β basins reflecting secondary structure content. The PAE plot shows AlphaFold's inter-residue confidence as a color matrix.

  · Six rendered views show the 3D structure from the faces of a cube — i.e. along ±x, ±y, ±z. Rendering representation is drawn randomly per protein from cartoon (secondary-structure ribbons), sticks (backbone bonds), or molecular surface; coloring is either N→C rainbow (blue at the N-terminus through red at the C-terminus) or one color per chain.